Protein AF-A0A7S3N1S1-F1 (afdb_monomer_lite)

InterPro domains:
  IPR012945 Tubulin binding cofactor C-like domain [PF07986] (1-64)
  IPR016098 Cyclase-associated protein CAP/septum formation inhibitor MinC, C-terminal [G3DSA:2.160.20.70] (1-121)
  IPR039589 TBCC domain-containing protein 1 [PTHR16052] (2-121)

Organism: NCBI:txid197538

Foldseek 3Di:
DEEADEDCEAEAEPDECYEYAYFHLNAAYAYEYQQAAYEYHHRQEDDPCPVVVCVVRVNDDDPDPDPDDPSCVVRSVSSVPYHYDYPDDDDDDPDDDPRDSYDYDDPVPSNPHDDPPDPPDD

Structure (mmCIF, N/CA/C/O backbone):
data_AF-A0A7S3N1S1-F1
#
_entry.id   AF-A0A7S3N1S1-F1
#
loop_
_atom_site.group_PDB
_atom_site.id
_atom_site.type_symbol
_atom_site.label_atom_id
_atom_site.label_alt_id
_atom_site.label_comp_id
_atom_site.label_asym_id
_atom_site.label_entity_id
_atom_site.label_seq_id
_atom_site.pdbx_PDB_ins_code
_atom_site.Cartn_x
_atom_site.Cartn_y
_atom_site.Cartn_z
_atom_site.occupancy
_atom_site.B_iso_or_equiv
_atom_site.auth_seq_id
_atom_site.auth_comp_id
_atom_site.auth_asym_id
_atom_site.auth_atom_id
_atom_site.pdbx_PDB_model_num
ATOM 1 N N . MET A 1 1 ? 3.345 -10.106 -10.295 1.00 84.81 1 MET A N 1
ATOM 2 C CA . MET A 1 1 ? 2.925 -10.822 -9.057 1.00 84.81 1 MET A CA 1
ATOM 3 C C . MET A 1 1 ? 1.982 -9.934 -8.254 1.00 84.81 1 MET A C 1
ATOM 5 O O . MET A 1 1 ? 2.199 -8.731 -8.253 1.00 84.81 1 MET A O 1
ATOM 9 N N . THR A 1 2 ? 0.965 -10.481 -7.580 1.00 90.06 2 THR A N 1
ATOM 10 C CA . THR A 1 2 ? 0.092 -9.696 -6.683 1.00 90.06 2 THR A CA 1
ATOM 11 C C . THR A 1 2 ? 0.317 -10.124 -5.240 1.00 90.06 2 THR A C 1
ATOM 13 O O . THR A 1 2 ? 0.253 -11.313 -4.942 1.00 90.06 2 THR A O 1
ATOM 16 N N . VAL A 1 3 ? 0.584 -9.165 -4.355 1.00 91.25 3 VAL A N 1
ATOM 17 C CA . VAL A 1 3 ? 0.843 -9.401 -2.928 1.00 91.25 3 VAL A CA 1
ATOM 18 C C . VAL A 1 3 ? -0.081 -8.525 -2.096 1.00 91.25 3 VAL A C 1
ATOM 20 O O . VAL A 1 3 ? -0.199 -7.334 -2.365 1.00 91.25 3 VAL A O 1
ATOM 23 N N . CYS A 1 4 ? -0.705 -9.102 -1.070 1.00 92.12 4 CYS A N 1
ATOM 24 C CA . CYS A 1 4 ? -1.429 -8.362 -0.041 1.00 92.12 4 CYS A CA 1
ATOM 25 C C . CYS A 1 4 ? -0.693 -8.514 1.290 1.00 92.12 4 CYS A C 1
ATOM 27 O O . CYS A 1 4 ? -0.447 -9.636 1.731 1.00 92.12 4 CYS A O 1
ATOM 29 N N . VAL A 1 5 ? -0.296 -7.400 1.905 1.00 93.06 5 VAL A N 1
ATOM 30 C CA . VAL A 1 5 ? 0.564 -7.400 3.092 1.00 93.06 5 VAL A CA 1
ATOM 31 C C . VAL A 1 5 ? 0.202 -6.283 4.065 1.00 93.06 5 VAL A C 1
ATOM 33 O O . VAL A 1 5 ? 0.025 -5.126 3.687 1.00 93.06 5 VAL A O 1
ATOM 36 N N . ALA A 1 6 ? 0.142 -6.623 5.347 1.00 93.38 6 ALA A N 1
ATOM 37 C CA . ALA A 1 6 ? 0.124 -5.660 6.436 1.00 93.38 6 ALA A CA 1
ATOM 38 C C . ALA A 1 6 ? 1.427 -5.794 7.228 1.00 93.38 6 ALA A C 1
ATOM 40 O O . ALA A 1 6 ? 1.803 -6.900 7.614 1.00 93.38 6 ALA A O 1
ATOM 41 N N . ALA A 1 7 ? 2.132 -4.686 7.451 1.00 94.94 7 ALA A N 1
ATOM 42 C CA . ALA A 1 7 ? 3.423 -4.688 8.134 1.00 94.94 7 ALA A CA 1
ATOM 43 C C . ALA A 1 7 ? 3.708 -3.335 8.794 1.00 94.94 7 ALA A C 1
ATOM 45 O O . ALA A 1 7 ? 3.198 -2.308 8.365 1.00 94.94 7 ALA A O 1
ATOM 46 N N . ASN A 1 8 ? 4.582 -3.298 9.800 1.00 93.50 8 ASN A N 1
ATOM 47 C CA . ASN A 1 8 ? 5.050 -2.024 10.362 1.00 93.50 8 ASN A CA 1
ATOM 48 C C . ASN A 1 8 ? 6.029 -1.293 9.427 1.00 93.50 8 ASN A C 1
ATOM 50 O O . ASN A 1 8 ? 6.037 -0.066 9.385 1.00 93.50 8 ASN A O 1
ATOM 54 N N . GLN A 1 9 ? 6.817 -2.043 8.652 1.00 94.06 9 GLN A N 1
ATOM 55 C CA . GLN A 1 9 ? 7.706 -1.524 7.616 1.00 94.06 9 GLN A CA 1
ATOM 56 C C . GLN A 1 9 ? 7.646 -2.440 6.390 1.00 94.06 9 GLN A C 1
ATOM 58 O O . GLN A 1 9 ? 7.693 -3.662 6.527 1.00 94.06 9 GLN A O 1
ATOM 63 N N . LEU A 1 10 ? 7.581 -1.848 5.197 1.00 95.88 10 LEU A N 1
ATOM 64 C CA . LEU A 1 10 ? 7.596 -2.563 3.923 1.00 95.88 10 LEU A CA 1
ATOM 65 C C . LEU A 1 10 ? 8.759 -2.070 3.062 1.00 95.88 10 LEU A C 1
ATOM 67 O O . LEU A 1 10 ? 8.968 -0.868 2.913 1.00 95.88 10 LEU A O 1
ATOM 71 N N . ARG A 1 11 ? 9.513 -3.014 2.504 1.00 94.81 11 ARG A N 1
ATOM 72 C CA . ARG A 1 11 ? 10.668 -2.786 1.634 1.00 94.81 11 ARG A CA 1
ATOM 73 C C . ARG A 1 11 ? 10.446 -3.573 0.348 1.00 94.81 11 ARG A C 1
ATOM 75 O O . ARG A 1 11 ? 10.237 -4.780 0.406 1.00 94.81 11 ARG A O 1
ATOM 82 N N . ILE A 1 12 ? 10.453 -2.886 -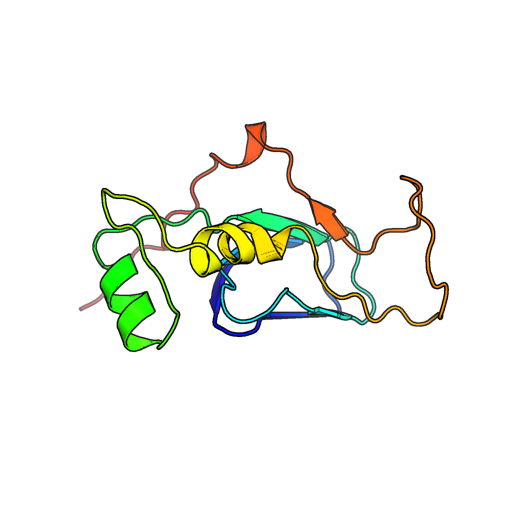0.786 1.00 94.31 12 ILE A N 1
ATOM 83 C CA . ILE A 1 12 ? 10.160 -3.440 -2.106 1.00 94.31 12 ILE A C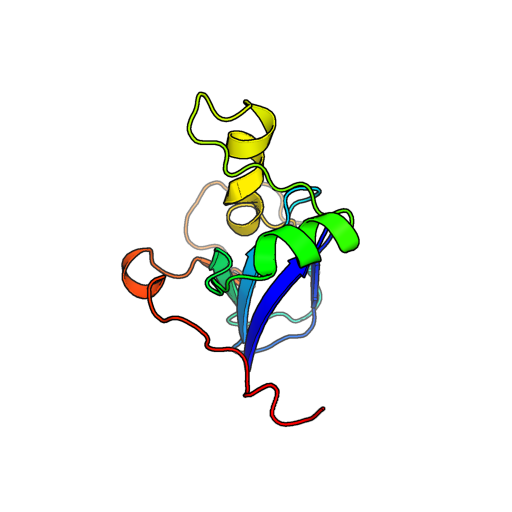A 1
ATOM 84 C C . ILE A 1 12 ? 11.361 -3.149 -2.995 1.00 94.31 12 ILE A C 1
ATOM 86 O O . ILE A 1 12 ? 11.726 -1.990 -3.183 1.00 94.31 12 ILE A O 1
ATOM 90 N N . GLY A 1 13 ? 11.980 -4.185 -3.546 1.00 92.38 13 GLY A N 1
ATOM 91 C CA . GLY A 1 13 ? 13.107 -3.985 -4.440 1.00 92.38 13 GLY A CA 1
ATOM 92 C C . GLY A 1 13 ? 13.245 -5.059 -5.497 1.00 92.38 13 GLY A C 1
ATOM 93 O O . GLY A 1 13 ? 12.752 -6.172 -5.322 1.00 92.38 13 GLY A O 1
ATOM 94 N N . SER A 1 14 ? 13.908 -4.685 -6.593 1.00 88.56 14 SER A N 1
ATOM 95 C CA . SER A 1 14 ? 14.198 -5.549 -7.746 1.00 88.56 14 SER A CA 1
ATOM 96 C C . SER A 1 14 ? 12.980 -6.344 -8.231 1.00 88.56 14 SER A C 1
ATOM 98 O O . SER A 1 14 ? 13.087 -7.527 -8.551 1.00 88.56 14 SER A O 1
ATOM 100 N N . CYS A 1 15 ? 11.805 -5.710 -8.237 1.00 87.88 15 CYS A N 1
ATOM 101 C CA . CYS A 1 15 ? 10.565 -6.347 -8.663 1.00 87.88 15 CYS A CA 1
ATOM 102 C C . CYS A 1 15 ? 10.081 -5.770 -9.994 1.00 87.88 15 CYS A C 1
ATOM 104 O O . CYS A 1 15 ? 10.239 -4.582 -10.270 1.00 87.88 15 CYS A O 1
ATOM 106 N N . VAL A 1 16 ? 9.488 -6.630 -10.819 1.00 90.81 16 VAL A N 1
ATOM 107 C CA . VAL A 1 16 ? 8.956 -6.265 -12.135 1.00 90.81 16 VAL A CA 1
ATOM 108 C C . VAL A 1 16 ? 7.486 -6.671 -12.195 1.00 90.81 16 VAL A C 1
ATOM 110 O O . VAL A 1 16 ? 7.113 -7.720 -11.660 1.00 90.81 16 VAL A O 1
ATOM 113 N N . ASP A 1 17 ? 6.645 -5.815 -12.775 1.00 90.19 17 ASP A N 1
ATOM 114 C CA . ASP A 1 17 ? 5.219 -6.068 -13.037 1.00 90.19 17 ASP A CA 1
ATOM 115 C C . ASP A 1 17 ? 4.465 -6.623 -11.815 1.00 90.19 17 ASP A C 1
ATOM 117 O O . ASP A 1 17 ? 3.790 -7.664 -11.842 1.00 90.19 17 ASP A O 1
ATOM 121 N N . SER A 1 18 ? 4.630 -5.941 -10.682 1.00 92.12 18 SER A N 1
ATOM 122 C CA . SER A 1 18 ? 4.080 -6.369 -9.397 1.00 92.12 18 SER A CA 1
ATOM 123 C C . SER A 1 18 ? 3.042 -5.389 -8.865 1.00 92.12 18 SER A C 1
ATOM 125 O O . SER A 1 18 ? 3.179 -4.183 -9.021 1.00 92.12 18 SER A O 1
ATOM 127 N N . LEU A 1 19 ? 1.986 -5.909 -8.247 1.00 93.00 19 LEU A N 1
ATOM 128 C CA . LEU A 1 19 ? 0.956 -5.145 -7.550 1.00 93.00 19 LEU A CA 1
ATOM 129 C C . LEU A 1 19 ? 1.037 -5.478 -6.064 1.00 93.00 19 LEU A C 1
ATOM 131 O O . LEU A 1 19 ? 0.925 -6.642 -5.681 1.00 93.00 19 LEU A O 1
ATOM 135 N N . VAL A 1 20 ? 1.219 -4.462 -5.231 1.00 94.12 20 VAL A N 1
ATOM 136 C CA . VAL A 1 20 ? 1.301 -4.614 -3.782 1.00 94.12 20 VAL A CA 1
ATOM 137 C C . VAL A 1 20 ? 0.161 -3.844 -3.127 1.00 94.12 20 VAL A C 1
ATOM 139 O O . VAL A 1 20 ? 0.111 -2.615 -3.161 1.00 94.12 20 VAL A O 1
ATOM 142 N N . HIS A 1 21 ? -0.748 -4.593 -2.514 1.00 94.31 21 HIS A N 1
ATOM 143 C CA . HIS A 1 21 ? -1.769 -4.098 -1.604 1.00 94.31 21 HIS A CA 1
ATOM 144 C C . HIS A 1 21 ? -1.165 -4.026 -0.204 1.00 94.31 21 HIS A C 1
ATOM 146 O O . HIS A 1 21 ? -0.866 -5.059 0.394 1.00 94.31 21 HIS A O 1
ATOM 152 N N . SER A 1 22 ? -0.946 -2.820 0.315 1.00 94.31 22 SER A N 1
ATOM 153 C CA . SER A 1 22 ? -0.204 -2.626 1.564 1.00 94.31 22 SER A CA 1
ATOM 154 C C . SER A 1 22 ? -0.992 -1.872 2.627 1.00 94.31 22 SER A C 1
ATOM 156 O O . SER A 1 22 ? -1.668 -0.887 2.329 1.00 94.31 22 SER A O 1
ATOM 158 N N . TYR A 1 23 ? -0.842 -2.306 3.878 1.00 94.19 23 TYR A N 1
ATOM 159 C CA . TYR A 1 23 ? -1.192 -1.537 5.070 1.00 94.19 23 TYR A CA 1
ATOM 160 C C . TYR A 1 23 ? 0.055 -1.368 5.938 1.00 94.19 23 TYR A C 1
ATOM 162 O O . TYR A 1 23 ? 0.532 -2.334 6.536 1.00 94.19 23 TYR A O 1
ATOM 170 N N . THR A 1 24 ? 0.606 -0.152 5.971 1.00 94.56 24 THR A N 1
ATOM 171 C CA . THR A 1 24 ? 1.855 0.153 6.686 1.00 94.56 24 THR A CA 1
ATOM 172 C C . THR A 1 24 ? 1.728 1.399 7.561 1.00 94.56 24 THR A C 1
ATOM 174 O O . THR A 1 24 ? 2.262 2.458 7.229 1.00 94.56 24 THR A O 1
ATOM 177 N N . PRO A 1 25 ? 1.015 1.309 8.696 1.00 92.12 25 PRO A N 1
ATOM 178 C CA . PRO A 1 25 ? 0.709 2.468 9.533 1.00 92.12 25 PRO A CA 1
ATOM 179 C C . PRO A 1 25 ? 1.934 3.022 10.273 1.00 92.12 25 PRO A C 1
ATOM 181 O O . PRO A 1 25 ? 1.914 4.163 10.714 1.00 92.12 25 PRO A O 1
ATOM 184 N N . GLY A 1 26 ? 2.991 2.219 10.441 1.00 88.75 26 GLY A N 1
ATOM 185 C CA . GLY A 1 26 ? 4.200 2.632 11.156 1.00 88.75 26 GLY A CA 1
ATOM 186 C C . GLY A 1 26 ? 5.180 3.438 10.306 1.00 88.75 26 GLY A C 1
ATOM 187 O O . GLY A 1 26 ? 5.899 4.278 10.841 1.00 88.75 26 GLY A O 1
ATOM 188 N N . PHE A 1 27 ? 5.236 3.173 8.997 1.00 92.06 27 PHE A N 1
ATOM 189 C CA . PHE A 1 27 ? 6.203 3.800 8.101 1.00 92.06 27 PHE A CA 1
ATOM 190 C C . PHE A 1 27 ? 5.775 3.676 6.625 1.00 92.06 27 PHE A C 1
ATOM 192 O O . PHE A 1 27 ? 5.233 2.631 6.241 1.00 92.06 27 PHE A O 1
ATOM 199 N N . PRO A 1 28 ? 6.039 4.681 5.768 1.00 92.50 28 PRO A N 1
ATOM 200 C CA . PRO A 1 28 ? 5.805 4.569 4.330 1.00 92.50 28 PRO A CA 1
ATOM 201 C C . PRO A 1 28 ? 6.612 3.436 3.671 1.00 92.50 28 PRO A C 1
ATOM 203 O O . PRO A 1 28 ? 7.746 3.177 4.083 1.00 92.50 28 PRO A O 1
ATOM 206 N N . PRO A 1 29 ? 6.083 2.749 2.640 1.00 94.50 29 PRO A N 1
ATOM 207 C CA . PRO A 1 29 ? 6.841 1.725 1.925 1.00 94.50 29 PRO A CA 1
ATOM 208 C C . PRO A 1 29 ? 8.123 2.288 1.308 1.00 94.50 29 PRO A C 1
ATOM 210 O O . PRO A 1 29 ? 8.132 3.397 0.783 1.00 94.50 29 PRO A O 1
ATOM 213 N N . ILE A 1 30 ? 9.199 1.509 1.330 1.00 94.25 30 ILE A N 1
ATOM 214 C CA . ILE A 1 30 ? 10.478 1.878 0.722 1.00 94.25 30 ILE A CA 1
ATOM 215 C C . ILE A 1 30 ? 10.643 1.107 -0.586 1.00 94.25 30 ILE A C 1
ATOM 217 O O . ILE A 1 30 ? 10.608 -0.122 -0.570 1.00 94.25 30 ILE A O 1
ATOM 221 N N . VAL A 1 31 ? 10.874 1.806 -1.695 1.00 92.50 31 VAL A N 1
ATOM 222 C CA . VAL A 1 31 ? 11.127 1.228 -3.021 1.00 92.50 31 VAL A CA 1
ATOM 223 C C . VAL A 1 31 ? 12.589 1.448 -3.408 1.00 92.50 31 VAL A C 1
ATOM 225 O O . VAL A 1 31 ? 13.083 2.573 -3.356 1.00 92.50 31 VAL A O 1
ATOM 228 N N . TYR A 1 32 ? 13.298 0.391 -3.798 1.00 90.12 32 TYR A N 1
ATOM 229 C CA . TYR A 1 32 ? 14.720 0.456 -4.156 1.00 90.12 32 TYR A CA 1
ATOM 230 C C . TYR A 1 32 ? 15.095 -0.546 -5.258 1.00 90.12 32 TYR A C 1
ATOM 232 O O . TYR A 1 32 ? 14.293 -1.381 -5.676 1.00 90.12 32 TYR A O 1
ATOM 240 N N . GLY A 1 33 ? 16.336 -0.463 -5.743 1.00 86.81 33 GLY A N 1
ATOM 241 C CA . GLY A 1 33 ? 16.850 -1.359 -6.784 1.00 86.81 33 GLY A CA 1
ATOM 242 C C . GLY A 1 33 ? 16.185 -1.154 -8.151 1.00 86.81 33 GLY A C 1
ATOM 243 O O . GLY A 1 33 ? 15.545 -0.131 -8.394 1.00 86.81 33 GLY A O 1
ATOM 244 N N . ASP A 1 34 ? 16.345 -2.131 -9.048 1.00 86.25 34 ASP A N 1
ATOM 245 C CA . ASP A 1 34 ? 15.738 -2.114 -10.389 1.00 86.25 34 ASP A CA 1
ATOM 246 C C . ASP A 1 34 ? 14.264 -2.540 -10.323 1.00 86.25 34 ASP A C 1
ATOM 248 O O . ASP A 1 34 ? 13.887 -3.654 -10.689 1.00 86.25 34 ASP A O 1
ATOM 252 N N . THR A 1 35 ? 13.436 -1.665 -9.752 1.00 87.75 35 THR A N 1
ATOM 253 C CA . THR A 1 35 ? 11.990 -1.870 -9.652 1.00 87.75 35 THR A CA 1
ATOM 254 C C 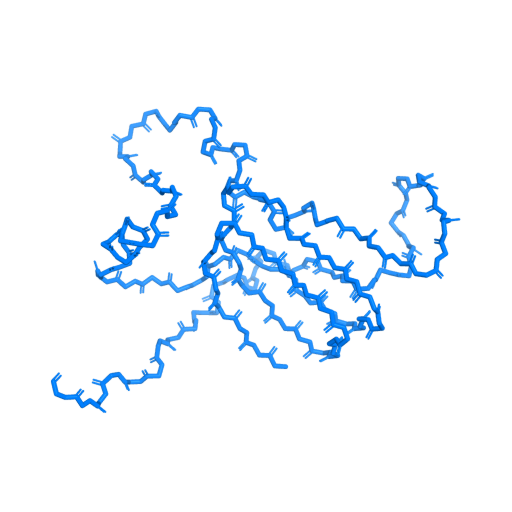. THR A 1 35 ? 11.286 -1.214 -10.836 1.00 87.75 35 THR A C 1
ATOM 256 O O . THR A 1 35 ? 11.426 -0.010 -11.050 1.00 87.75 35 THR A O 1
ATOM 259 N N . ARG A 1 36 ? 10.526 -2.003 -11.604 1.00 88.62 36 ARG A N 1
ATOM 260 C CA . ARG A 1 36 ? 9.847 -1.575 -12.836 1.00 88.62 36 ARG A CA 1
ATOM 261 C C . ARG A 1 36 ? 8.376 -1.975 -12.806 1.00 88.62 36 ARG A C 1
ATOM 263 O O . ARG A 1 36 ? 8.040 -3.081 -12.389 1.00 88.62 36 ARG A O 1
ATOM 270 N N . SER A 1 37 ? 7.497 -1.084 -13.259 1.00 88.25 37 SER A N 1
ATOM 271 C CA . SER A 1 37 ? 6.047 -1.339 -13.326 1.00 88.25 37 SER A CA 1
ATOM 272 C C . SER A 1 37 ? 5.417 -1.785 -11.993 1.00 88.25 37 SER A C 1
ATOM 274 O O . SER A 1 37 ? 4.448 -2.550 -11.981 1.00 88.25 37 SER A O 1
ATOM 276 N N . LEU A 1 38 ? 5.955 -1.341 -10.850 1.00 91.75 38 LEU A N 1
ATOM 277 C CA . LEU A 1 38 ? 5.333 -1.597 -9.551 1.00 91.75 38 LEU A CA 1
ATOM 278 C C . LEU A 1 38 ? 4.018 -0.813 -9.457 1.00 91.75 38 LEU A C 1
ATOM 280 O O . LEU A 1 38 ? 3.939 0.349 -9.844 1.00 91.75 38 LEU A O 1
ATOM 284 N N . ARG A 1 39 ? 2.977 -1.428 -8.910 1.00 93.06 39 ARG A N 1
ATOM 285 C CA . ARG A 1 39 ? 1.722 -0.769 -8.553 1.00 93.06 39 ARG A CA 1
ATOM 286 C C . ARG A 1 39 ? 1.498 -0.888 -7.058 1.00 93.06 39 ARG A C 1
ATOM 288 O O . ARG A 1 39 ? 1.609 -1.983 -6.512 1.00 93.06 39 ARG A O 1
ATOM 295 N N . LEU A 1 40 ? 1.170 0.220 -6.407 1.00 93.88 40 LEU A N 1
ATOM 296 C CA . LEU A 1 40 ? 0.817 0.256 -4.991 1.00 93.88 40 LEU A CA 1
ATOM 297 C C . LEU A 1 40 ? -0.673 0.538 -4.822 1.00 93.88 40 LEU A C 1
ATOM 299 O O . LEU A 1 40 ? -1.254 1.363 -5.528 1.00 93.88 40 LEU A O 1
ATOM 303 N N . ALA A 1 41 ? -1.282 -0.149 -3.869 1.00 93.31 41 ALA A N 1
ATOM 304 C CA . ALA A 1 41 ? -2.699 -0.065 -3.562 1.00 93.31 41 ALA A CA 1
ATOM 305 C C . ALA A 1 41 ? -2.913 -0.204 -2.046 1.00 93.31 41 ALA A C 1
ATOM 307 O O . ALA A 1 41 ? -2.037 -0.726 -1.344 1.00 93.31 41 ALA A O 1
ATOM 308 N N . PRO A 1 42 ? -4.070 0.225 -1.515 1.00 92.44 42 PRO A N 1
ATOM 309 C CA . PRO A 1 42 ? -4.429 -0.095 -0.142 1.00 92.44 42 PRO A CA 1
ATOM 310 C C . PRO A 1 42 ? -4.562 -1.612 0.031 1.00 92.44 42 PRO A C 1
ATOM 312 O O . PRO A 1 42 ? -4.899 -2.336 -0.912 1.00 92.44 42 PRO A O 1
ATOM 315 N N . HIS A 1 43 ? -4.309 -2.087 1.250 1.00 91.19 43 HIS A N 1
ATOM 316 C CA . HIS A 1 43 ? -4.600 -3.463 1.643 1.00 91.19 43 HIS A CA 1
ATOM 317 C C . HIS A 1 43 ? -6.063 -3.806 1.335 1.00 91.19 43 HIS A C 1
ATOM 319 O O . HIS A 1 43 ? -6.969 -3.112 1.792 1.00 91.19 43 HIS A O 1
ATOM 325 N N . ASN A 1 44 ? -6.289 -4.861 0.554 1.00 88.00 44 ASN A N 1
ATOM 326 C CA . ASN A 1 44 ? -7.609 -5.227 0.031 1.00 88.00 44 ASN A CA 1
ATOM 327 C C . ASN A 1 44 ? -8.152 -6.546 0.599 1.00 88.00 44 ASN A C 1
ATOM 329 O O . ASN A 1 44 ? -9.237 -6.971 0.203 1.00 88.00 44 ASN A O 1
ATOM 333 N N . ALA A 1 45 ? -7.424 -7.200 1.506 1.00 85.12 45 ALA A N 1
ATOM 334 C CA . ALA A 1 45 ? -7.940 -8.364 2.209 1.00 85.12 45 ALA A CA 1
ATOM 335 C C . ALA A 1 45 ? -8.753 -7.925 3.432 1.00 85.12 45 ALA A C 1
ATOM 337 O O . ALA A 1 45 ? -8.290 -7.130 4.252 1.00 85.12 45 ALA A O 1
ATOM 338 N N . THR A 1 46 ? -9.955 -8.483 3.550 1.00 83.00 46 THR A N 1
ATOM 339 C CA . THR A 1 46 ? -10.834 -8.361 4.713 1.00 83.00 46 THR A CA 1
ATOM 340 C C . THR A 1 46 ? -11.271 -9.759 5.128 1.00 83.00 46 THR A C 1
ATOM 342 O O . THR A 1 46 ? -11.673 -10.566 4.292 1.00 83.00 46 THR A O 1
ATOM 345 N N . TYR A 1 47 ? -11.108 -10.085 6.407 1.00 85.06 47 TYR A N 1
ATOM 346 C CA . TYR A 1 47 ? -11.501 -11.373 6.971 1.00 85.06 47 TYR A CA 1
ATOM 347 C C . TYR A 1 47 ? -11.690 -11.246 8.484 1.00 85.06 47 TYR A C 1
ATOM 349 O O . TYR A 1 47 ? -11.082 -10.387 9.125 1.00 85.06 47 TYR A O 1
ATOM 357 N N . ASN A 1 48 ? -12.501 -12.130 9.068 1.00 85.69 48 ASN A N 1
ATOM 358 C CA . ASN A 1 48 ? -12.957 -12.021 10.461 1.00 85.69 48 ASN A CA 1
ATOM 359 C C . ASN A 1 48 ? -11.811 -11.917 11.485 1.00 85.69 48 ASN A C 1
ATOM 361 O O . ASN A 1 48 ? -11.925 -11.205 12.477 1.00 85.69 48 ASN A O 1
A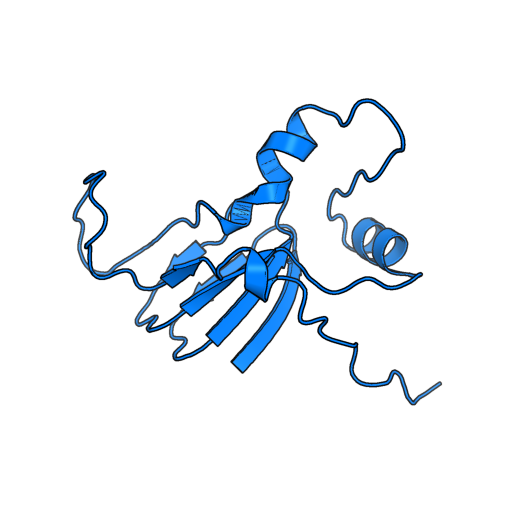TOM 365 N N . MET A 1 49 ? -10.686 -12.594 11.233 1.00 86.94 49 MET A N 1
ATOM 366 C CA . MET A 1 49 ? -9.530 -12.632 12.141 1.00 86.94 49 MET A CA 1
ATOM 367 C C . MET A 1 49 ? -8.487 -11.532 11.877 1.00 86.94 49 MET A C 1
ATOM 369 O O . MET A 1 49 ? -7.444 -11.513 12.531 1.00 86.94 49 MET A O 1
ATOM 373 N N . MET A 1 50 ? -8.737 -10.610 10.942 1.00 86.50 50 MET A N 1
ATOM 374 C CA . MET A 1 50 ? -7.758 -9.599 10.526 1.00 86.50 50 MET A CA 1
ATOM 375 C C . MET A 1 50 ? -7.321 -8.704 11.685 1.00 86.50 50 MET A C 1
ATOM 377 O O . MET A 1 50 ? -6.125 -8.558 11.927 1.00 86.50 50 MET A O 1
ATOM 381 N N . SER A 1 51 ? -8.270 -8.146 12.439 1.00 87.50 51 SER A N 1
ATOM 382 C CA . SER A 1 51 ? -7.974 -7.280 13.589 1.00 87.50 51 SER A CA 1
ATOM 383 C C . SER A 1 51 ? -7.139 -8.006 14.650 1.00 87.50 51 SER A C 1
ATOM 385 O O . SER A 1 51 ? -6.179 -7.452 15.188 1.00 87.50 51 SER A O 1
ATOM 387 N N . HIS A 1 52 ? -7.449 -9.281 14.896 1.00 90.31 52 HIS A N 1
ATOM 388 C CA . HIS A 1 52 ? -6.704 -10.134 15.811 1.00 90.31 52 HIS A CA 1
ATOM 389 C C . HIS A 1 52 ? -5.266 -10.385 15.328 1.00 90.31 52 HIS A C 1
ATOM 391 O O . HIS A 1 52 ? -4.326 -10.253 16.114 1.00 90.31 52 HIS A O 1
ATOM 397 N N . HIS A 1 53 ? -5.064 -10.691 14.042 1.00 92.31 53 HIS A N 1
ATOM 398 C CA . HIS A 1 53 ? -3.727 -10.887 13.471 1.00 92.31 53 HIS A CA 1
ATOM 399 C C . HIS A 1 53 ? -2.895 -9.604 13.467 1.00 92.31 53 HIS A C 1
ATOM 401 O O . HIS A 1 53 ? -1.726 -9.648 13.844 1.00 92.31 53 HIS A O 1
ATOM 407 N N . LEU A 1 54 ? -3.494 -8.458 13.130 1.00 91.88 54 LEU A N 1
ATOM 408 C CA . LEU A 1 54 ? -2.818 -7.159 13.188 1.00 91.88 54 LEU A CA 1
ATOM 409 C C . LEU A 1 54 ? -2.362 -6.838 14.613 1.00 91.88 54 LEU A C 1
ATOM 411 O O . LEU A 1 54 ? -1.194 -6.508 14.825 1.00 91.88 54 LEU A O 1
ATOM 415 N N . LYS A 1 55 ? -3.241 -7.038 15.604 1.00 92.00 55 LYS A N 1
ATOM 416 C CA . LYS A 1 55 ? -2.910 -6.840 17.019 1.00 92.00 55 LYS A CA 1
ATOM 417 C C . LYS A 1 55 ? -1.785 -7.770 17.479 1.00 92.00 55 LYS A C 1
ATOM 419 O O . LYS A 1 55 ? -0.850 -7.305 18.126 1.00 92.00 55 LYS A O 1
ATOM 424 N N . ARG A 1 56 ? -1.834 -9.061 17.122 1.00 94.44 56 ARG A N 1
ATOM 425 C CA . ARG A 1 56 ? -0.770 -10.032 17.447 1.00 94.44 56 ARG A CA 1
ATOM 426 C C . ARG A 1 56 ? 0.564 -9.701 16.777 1.00 94.44 56 ARG A C 1
ATOM 428 O O . ARG A 1 56 ? 1.604 -9.947 17.374 1.00 94.44 56 ARG A O 1
ATOM 435 N N . ALA A 1 57 ? 0.534 -9.128 15.577 1.00 92.94 57 ALA A N 1
ATOM 436 C CA . ALA A 1 57 ? 1.719 -8.669 14.856 1.00 92.94 57 ALA A CA 1
ATOM 437 C C . ALA A 1 57 ? 2.239 -7.300 15.340 1.00 92.94 57 ALA A C 1
ATOM 439 O O . ALA A 1 57 ? 3.230 -6.799 14.810 1.00 92.94 57 ALA A O 1
ATOM 440 N N . GLY A 1 58 ? 1.574 -6.668 16.316 1.00 93.81 58 GLY A N 1
ATOM 441 C CA . GLY A 1 58 ? 1.926 -5.326 16.779 1.00 93.81 58 GLY A CA 1
ATOM 442 C C . GLY A 1 58 ? 1.751 -4.255 15.698 1.00 93.81 58 GLY A C 1
ATOM 443 O O . GLY A 1 58 ? 2.439 -3.236 15.727 1.00 93.81 58 GLY A O 1
ATOM 444 N N . ILE A 1 59 ? 0.872 -4.493 14.722 1.00 93.75 59 ILE A N 1
ATOM 445 C CA . ILE A 1 59 ? 0.521 -3.528 13.683 1.00 93.75 59 ILE A CA 1
ATOM 446 C C . ILE A 1 59 ? -0.664 -2.726 14.207 1.00 93.75 59 ILE A C 1
ATOM 448 O O . ILE A 1 59 ? -1.730 -3.276 14.491 1.00 93.75 59 ILE A O 1
ATOM 452 N N . ARG A 1 60 ? -0.466 -1.416 14.367 1.00 90.56 60 ARG A N 1
ATOM 453 C CA . ARG A 1 60 ? -1.514 -0.522 14.867 1.00 90.56 60 ARG A CA 1
ATOM 454 C C . ARG A 1 60 ? -2.668 -0.508 13.879 1.00 90.56 60 ARG A C 1
ATOM 456 O O . ARG A 1 60 ? -2.446 -0.205 12.720 1.00 90.56 60 ARG A O 1
ATOM 463 N N . PHE A 1 61 ? -3.872 -0.809 14.334 1.00 87.94 61 PHE A N 1
ATOM 464 C CA . PHE A 1 61 ? -5.079 -0.750 13.522 1.00 87.94 61 PHE A CA 1
ATOM 465 C C . PHE A 1 61 ? -6.217 -0.293 14.419 1.00 87.94 61 PHE A C 1
ATOM 467 O O . PHE A 1 61 ? -6.498 -0.944 15.426 1.00 87.94 61 PHE A O 1
ATOM 474 N N . ASP A 1 62 ? -6.829 0.835 14.076 1.00 82.19 62 ASP A N 1
ATOM 475 C CA . ASP A 1 62 ? -7.987 1.364 14.781 1.00 82.19 62 ASP A CA 1
ATOM 476 C C . ASP A 1 62 ? -9.114 1.532 13.767 1.00 82.19 62 ASP A C 1
ATOM 478 O O . ASP A 1 62 ? -9.065 2.385 12.895 1.00 82.19 62 ASP A O 1
ATOM 482 N N . ALA A 1 63 ? -10.101 0.646 13.835 1.00 70.31 63 ALA A N 1
ATOM 483 C CA . ALA A 1 63 ? -11.303 0.720 13.012 1.00 70.31 63 ALA A CA 1
ATOM 484 C C . ALA A 1 63 ? -12.521 1.112 13.856 1.00 70.31 63 ALA A C 1
ATOM 486 O O . ALA A 1 63 ? -13.640 0.743 13.513 1.00 70.31 63 ALA A O 1
ATOM 487 N N . SER A 1 64 ? -12.312 1.802 14.985 1.00 72.69 64 SER A N 1
ATOM 488 C CA . SER A 1 64 ? -13.405 2.188 15.876 1.00 72.69 64 SER A CA 1
ATOM 489 C C . SER A 1 64 ? -14.492 2.992 15.153 1.00 72.69 64 SER A C 1
ATOM 491 O O . SER A 1 64 ? -14.224 3.875 14.332 1.00 72.69 64 SER A O 1
ATOM 493 N N . GLU A 1 65 ? -15.746 2.673 15.477 1.00 62.78 65 GLU A N 1
ATOM 494 C CA . GLU A 1 65 ? -16.921 3.435 15.058 1.00 62.78 65 GLU A CA 1
ATOM 495 C C . GLU A 1 65 ? -16.980 4.727 15.888 1.00 62.78 65 GLU A C 1
ATOM 497 O O . GLU A 1 65 ? -17.621 4.811 16.932 1.00 62.78 65 GLU A O 1
ATOM 502 N N . GLY A 1 66 ? -16.202 5.727 15.479 1.00 74.06 66 GLY A N 1
ATOM 503 C CA . GLY A 1 66 ? -16.068 6.992 16.191 1.00 74.06 66 GLY A CA 1
ATOM 504 C C . GLY A 1 66 ? -15.136 7.962 15.473 1.00 74.06 66 GLY A C 1
ATOM 505 O O . GLY A 1 66 ? -14.777 7.765 14.309 1.00 74.06 66 GLY A O 1
ATOM 506 N N . LYS A 1 67 ? -14.729 9.033 16.167 1.00 78.50 67 LYS A N 1
ATOM 507 C CA . LYS A 1 67 ? -13.682 9.922 15.656 1.00 78.50 67 LYS A CA 1
ATOM 508 C C . LYS A 1 67 ? -12.371 9.138 15.614 1.00 78.50 67 LYS A C 1
ATOM 510 O O . LYS A 1 67 ? -11.751 8.913 16.649 1.00 78.50 67 LYS A O 1
ATOM 515 N N . GLN A 1 68 ? -11.976 8.752 14.407 1.00 81.12 68 GLN A N 1
ATOM 516 C CA . GLN A 1 68 ? -10.686 8.131 14.151 1.00 81.12 68 GLN A CA 1
ATOM 517 C C . GLN A 1 68 ? -9.568 9.048 14.660 1.00 81.12 68 GLN A C 1
ATOM 519 O O . GLN A 1 68 ? -9.626 10.260 14.419 1.00 81.12 68 GLN A O 1
ATOM 524 N N . PRO A 1 69 ? -8.574 8.513 15.384 1.00 84.75 69 PRO A N 1
ATOM 525 C CA . PRO A 1 69 ? -7.488 9.326 15.897 1.00 84.75 69 PRO A CA 1
ATOM 526 C C . PRO A 1 69 ? -6.659 9.885 14.735 1.00 84.75 69 PRO A C 1
ATOM 528 O O . PRO A 1 69 ? -6.471 9.211 13.722 1.00 84.75 69 PRO A O 1
ATOM 531 N N . ASP A 1 70 ? -6.133 11.101 14.894 1.00 86.12 70 ASP A N 1
ATOM 532 C CA . ASP A 1 70 ? -5.447 11.827 13.812 1.00 86.12 70 ASP A CA 1
ATOM 533 C C . ASP A 1 70 ? -4.308 10.992 13.194 1.00 86.12 70 ASP A C 1
ATOM 535 O O . ASP A 1 70 ? -4.206 10.866 11.973 1.00 86.12 70 ASP A O 1
ATOM 539 N N . TRP A 1 71 ? -3.551 10.270 14.035 1.00 86.88 71 TRP A N 1
ATOM 540 C CA . TRP A 1 71 ? -2.483 9.376 13.575 1.00 86.88 71 TRP A CA 1
ATOM 541 C C . TRP A 1 71 ? -2.973 8.301 12.594 1.00 86.88 71 TRP A C 1
ATOM 543 O O . TRP A 1 71 ? -2.215 7.891 11.718 1.00 86.88 71 TRP A O 1
ATOM 553 N N . PHE A 1 72 ? -4.202 7.799 12.733 1.00 86.94 72 PHE A N 1
ATOM 554 C CA . PHE A 1 72 ? -4.718 6.744 11.866 1.00 86.94 72 PHE A CA 1
ATOM 555 C C . PHE A 1 72 ? -5.019 7.295 10.474 1.00 86.94 72 PHE A C 1
ATOM 557 O O . PHE A 1 72 ? -4.593 6.710 9.477 1.00 86.94 72 PHE A O 1
ATOM 564 N N . MET A 1 73 ? -5.671 8.458 10.403 1.00 85.06 73 MET A N 1
ATOM 565 C CA . MET A 1 73 ? -5.984 9.127 9.137 1.00 85.06 73 MET A CA 1
ATOM 566 C C . MET A 1 73 ? -4.725 9.552 8.378 1.00 85.06 73 MET A C 1
ATOM 568 O O . MET A 1 73 ? -4.664 9.405 7.154 1.00 85.06 73 MET A O 1
ATOM 572 N N . ASP A 1 74 ? -3.699 9.991 9.106 1.00 85.88 74 ASP A N 1
ATOM 573 C CA . ASP A 1 74 ? -2.419 10.384 8.520 1.00 85.88 74 ASP A CA 1
ATOM 574 C C . ASP A 1 74 ? -1.664 9.193 7.911 1.00 85.88 74 ASP A C 1
ATOM 576 O O . ASP A 1 74 ? -1.011 9.333 6.875 1.00 85.88 74 ASP A O 1
ATOM 580 N N . ASN A 1 75 ? -1.778 8.005 8.520 1.00 86.75 75 ASN A N 1
ATOM 581 C CA . ASN A 1 75 ? -0.933 6.852 8.193 1.00 86.75 75 ASN A CA 1
ATOM 582 C C . ASN A 1 75 ? -1.631 5.737 7.397 1.00 86.75 75 ASN A C 1
ATOM 584 O O . ASN A 1 75 ? -0.953 4.916 6.774 1.00 86.75 75 ASN A O 1
ATOM 588 N N . ILE A 1 76 ? -2.968 5.692 7.352 1.00 87.06 76 ILE A N 1
ATOM 589 C CA . ILE A 1 76 ? -3.714 4.669 6.592 1.00 87.06 76 ILE A CA 1
ATOM 590 C C . ILE A 1 76 ? -3.376 4.697 5.091 1.00 87.06 76 ILE A C 1
ATOM 592 O O . ILE A 1 76 ? -3.435 3.677 4.407 1.00 87.06 76 ILE A O 1
ATOM 596 N N . ASN A 1 77 ? -2.955 5.859 4.587 1.00 87.75 77 ASN A N 1
ATOM 597 C CA . ASN A 1 77 ? -2.616 6.092 3.185 1.00 87.75 77 ASN A CA 1
ATOM 598 C C . ASN A 1 77 ? -1.105 6.104 2.905 1.00 87.75 77 ASN A C 1
ATOM 600 O O . ASN A 1 77 ? -0.686 6.619 1.867 1.00 87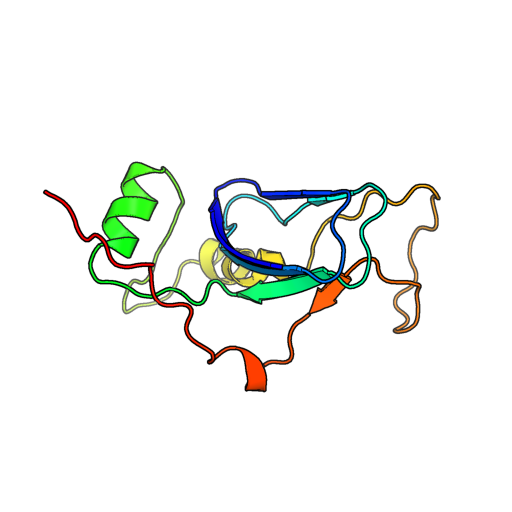.75 77 ASN A O 1
ATOM 604 N N . ASN A 1 78 ? -0.278 5.528 3.782 1.00 92.31 78 ASN A N 1
ATOM 605 C CA . ASN A 1 78 ? 1.181 5.516 3.619 1.00 92.31 78 ASN A CA 1
ATOM 606 C C . ASN A 1 78 ? 1.656 4.914 2.281 1.00 92.31 78 ASN A C 1
ATOM 608 O O . ASN A 1 78 ? 2.682 5.334 1.749 1.00 92.31 78 ASN A O 1
ATOM 612 N N . PHE A 1 79 ? 0.874 4.021 1.664 1.00 90.62 79 PHE A N 1
ATOM 613 C CA . PHE A 1 79 ? 1.140 3.491 0.319 1.00 90.62 79 PHE A CA 1
ATOM 614 C C . PHE A 1 79 ? 1.196 4.564 -0.787 1.00 90.62 79 PHE A C 1
ATOM 616 O O . PHE A 1 79 ? 1.778 4.317 -1.839 1.00 90.62 79 PHE A O 1
ATOM 623 N N . LYS A 1 80 ? 0.595 5.746 -0.571 1.00 90.88 80 LYS A N 1
ATOM 624 C CA . LYS A 1 80 ? 0.577 6.857 -1.539 1.00 90.88 80 LYS A CA 1
ATOM 625 C C . LYS A 1 80 ? 1.883 7.651 -1.577 1.00 90.88 80 LYS A C 1
ATOM 627 O O . LYS A 1 80 ? 2.082 8.416 -2.514 1.00 90.88 80 LYS A O 1
ATOM 632 N N . LYS A 1 81 ? 2.736 7.518 -0.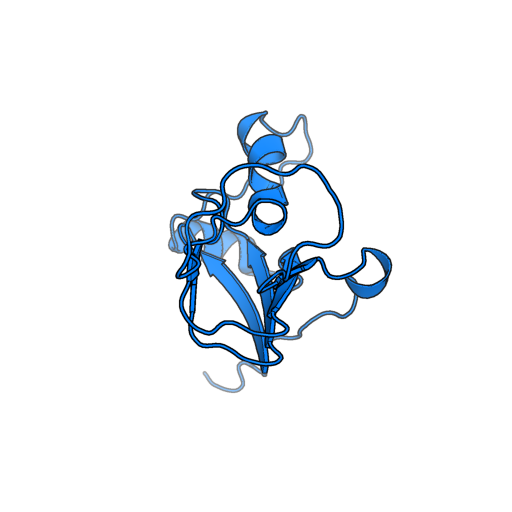556 1.00 90.81 81 LYS A N 1
ATOM 633 C CA . LYS A 1 81 ? 3.964 8.311 -0.386 1.00 90.81 81 LYS A CA 1
ATOM 634 C C . LYS A 1 81 ? 5.186 7.411 -0.142 1.00 90.81 81 LYS A C 1
ATOM 636 O O . LYS A 1 81 ? 5.846 7.567 0.885 1.00 90.81 81 LYS A O 1
ATOM 641 N N . PRO A 1 82 ? 5.476 6.430 -1.016 1.00 91.00 82 PRO A N 1
ATOM 642 C CA . PRO A 1 82 ? 6.622 5.564 -0.806 1.00 91.00 82 PRO A CA 1
ATOM 643 C C . PRO A 1 82 ? 7.934 6.349 -0.917 1.00 91.00 82 PRO A C 1
ATOM 645 O O . PRO A 1 82 ? 8.072 7.268 -1.725 1.00 91.00 82 PRO A O 1
ATOM 648 N N . ILE A 1 83 ? 8.918 5.947 -0.122 1.00 91.50 83 ILE A N 1
ATOM 649 C CA . ILE A 1 83 ? 10.272 6.494 -0.161 1.00 91.50 83 ILE A CA 1
ATOM 650 C C . ILE A 1 83 ? 11.046 5.747 -1.243 1.00 91.50 83 ILE A C 1
ATOM 652 O O . ILE A 1 83 ? 11.168 4.526 -1.181 1.00 91.50 83 ILE A O 1
ATOM 656 N N . THR A 1 84 ? 11.583 6.460 -2.228 1.00 88.44 84 THR A N 1
ATOM 657 C CA . THR A 1 84 ? 12.322 5.854 -3.341 1.00 88.44 84 THR A CA 1
ATOM 658 C C . THR A 1 84 ? 13.824 6.066 -3.198 1.00 88.44 84 THR A C 1
ATOM 660 O O . THR A 1 84 ? 14.284 7.204 -3.168 1.00 88.44 84 THR A O 1
ATOM 663 N N . PHE A 1 85 ? 14.595 4.981 -3.205 1.00 80.31 85 PHE A N 1
ATOM 664 C CA . PHE A 1 85 ? 16.050 5.006 -3.351 1.00 80.31 85 PHE A CA 1
ATOM 665 C C . PHE A 1 85 ? 16.407 4.571 -4.775 1.00 80.31 85 PHE A C 1
ATOM 667 O O . PHE A 1 85 ? 16.735 3.409 -5.031 1.00 80.31 85 PHE A O 1
ATOM 674 N N . ALA A 1 86 ? 16.264 5.492 -5.729 1.00 66.06 86 ALA A N 1
ATOM 675 C CA . ALA A 1 86 ? 16.726 5.277 -7.094 1.00 66.06 86 ALA A CA 1
ATOM 676 C C . ALA A 1 86 ? 18.244 5.499 -7.172 1.00 66.06 86 ALA A C 1
ATOM 678 O O . ALA A 1 86 ? 18.802 6.346 -6.477 1.00 66.06 86 ALA A O 1
ATOM 679 N N . LYS A 1 87 ? 18.922 4.745 -8.044 1.00 52.25 87 LYS A N 1
ATOM 680 C CA . LYS A 1 87 ? 20.338 4.950 -8.371 1.00 52.25 87 LYS A CA 1
ATOM 681 C C . LYS A 1 87 ? 20.458 6.208 -9.242 1.00 52.25 87 LYS A C 1
ATOM 683 O O . LYS A 1 87 ? 20.531 6.118 -10.461 1.00 52.25 87 LYS A O 1
ATOM 688 N N . GLY A 1 88 ? 20.392 7.372 -8.610 1.00 47.38 88 GLY A N 1
ATOM 689 C CA . GLY A 1 88 ? 20.465 8.672 -9.261 1.00 47.38 88 GLY A CA 1
ATOM 690 C C . GLY A 1 88 ? 19.691 9.700 -8.457 1.00 47.38 88 GLY A C 1
ATOM 691 O O . GLY A 1 88 ? 18.473 9.789 -8.583 1.00 47.38 88 GLY A O 1
ATOM 692 N N . ASP A 1 89 ? 20.409 10.470 -7.645 1.00 42.66 89 ASP A N 1
ATOM 693 C CA . ASP A 1 89 ? 19.894 11.686 -7.032 1.00 42.66 89 ASP A CA 1
ATOM 694 C C . ASP A 1 89 ? 19.365 12.624 -8.124 1.00 42.66 89 ASP A C 1
ATOM 696 O O . ASP A 1 89 ? 20.116 13.329 -8.799 1.00 42.66 89 ASP A O 1
ATOM 700 N N . ARG A 1 90 ? 18.048 12.645 -8.304 1.00 42.34 90 ARG A N 1
ATOM 701 C CA . ARG A 1 90 ? 17.337 13.834 -8.764 1.00 42.34 90 ARG A CA 1
ATOM 702 C C . ARG A 1 90 ? 16.213 14.097 -7.783 1.00 42.34 90 ARG A C 1
ATOM 704 O O . ARG A 1 90 ? 15.115 13.561 -7.891 1.00 42.34 90 ARG A O 1
ATOM 711 N N . ALA A 1 91 ? 16.591 14.889 -6.787 1.00 40.00 91 ALA A N 1
ATOM 712 C CA . ALA A 1 91 ? 15.705 15.621 -5.911 1.00 40.00 91 ALA A CA 1
ATOM 713 C C . ALA A 1 91 ? 14.590 16.327 -6.700 1.00 40.00 91 ALA A C 1
ATOM 715 O O . ALA A 1 91 ? 14.810 16.814 -7.807 1.00 40.00 91 ALA A O 1
ATOM 716 N N . GLU A 1 92 ? 13.419 16.365 -6.066 1.00 43.88 92 GLU A N 1
ATOM 717 C CA . GLU A 1 92 ? 12.406 17.416 -6.184 1.00 43.88 92 GLU A CA 1
ATOM 718 C C . GLU A 1 92 ? 12.037 17.865 -7.605 1.00 43.88 92 GLU A C 1
ATOM 720 O O . GLU A 1 92 ? 12.509 18.871 -8.126 1.00 43.88 92 GLU A O 1
ATOM 725 N N . SER A 1 93 ? 11.069 17.176 -8.205 1.00 36.81 93 SER A N 1
ATOM 726 C CA . SER A 1 93 ? 10.177 17.819 -9.166 1.00 36.81 93 SER A CA 1
ATOM 727 C C . SER A 1 93 ? 8.761 17.302 -8.953 1.00 36.81 93 SER A C 1
ATOM 729 O O . SER A 1 93 ? 8.492 16.105 -9.023 1.00 36.81 93 SER A O 1
ATOM 731 N N . THR A 1 94 ? 7.868 18.235 -8.647 1.00 42.78 94 THR A N 1
ATOM 732 C CA . THR A 1 94 ? 6.419 18.086 -8.476 1.00 42.78 94 THR A CA 1
ATOM 733 C C . THR A 1 94 ? 5.661 17.824 -9.781 1.00 42.78 94 THR A C 1
ATOM 735 O O . THR A 1 94 ? 4.446 17.993 -9.804 1.00 42.78 94 THR A O 1
ATOM 738 N N . ASP A 1 95 ? 6.326 17.374 -10.848 1.00 35.88 95 ASP A N 1
ATOM 739 C CA . ASP A 1 95 ? 5.687 17.175 -12.147 1.00 35.88 95 ASP A CA 1
ATOM 740 C C . ASP A 1 95 ? 5.543 15.699 -12.539 1.00 35.88 95 ASP A C 1
ATOM 742 O O . ASP A 1 95 ? 6.464 14.878 -12.514 1.00 35.88 95 ASP A O 1
ATOM 746 N N . VAL A 1 96 ? 4.308 15.388 -12.922 1.00 46.59 96 VAL A N 1
ATOM 747 C CA . VAL A 1 96 ? 3.745 14.097 -13.315 1.00 46.59 96 VAL A CA 1
ATOM 748 C C . VAL A 1 96 ? 4.356 13.620 -14.642 1.00 46.59 96 VAL A C 1
ATOM 750 O O . VAL A 1 96 ? 3.693 13.667 -15.667 1.00 46.59 96 VAL A O 1
ATOM 753 N N . SER A 1 97 ? 5.628 13.204 -14.671 1.00 42.78 97 SER A N 1
ATOM 754 C CA . SER A 1 97 ? 6.222 12.478 -15.822 1.00 42.78 97 SER A CA 1
ATOM 755 C C . SER A 1 97 ? 7.634 11.908 -15.551 1.00 42.78 97 SER A C 1
ATOM 757 O O . SER A 1 97 ? 8.455 11.793 -16.464 1.00 42.78 97 SER A O 1
ATOM 759 N N . GLY A 1 98 ? 7.984 11.575 -14.307 1.00 41.72 98 GLY A N 1
ATOM 760 C CA . GLY A 1 98 ? 9.371 11.262 -13.940 1.00 41.72 98 GLY A CA 1
ATOM 761 C C . GLY A 1 98 ? 9.655 9.780 -13.726 1.00 41.72 98 GLY A C 1
ATOM 762 O O . GLY A 1 98 ? 9.734 9.385 -12.576 1.00 41.72 98 GLY A O 1
ATOM 763 N N . ASN A 1 99 ? 9.832 8.978 -14.787 1.00 48.75 99 ASN A N 1
ATOM 764 C CA . ASN A 1 99 ? 10.362 7.594 -14.756 1.00 48.75 99 ASN A CA 1
ATOM 765 C C . ASN A 1 99 ? 10.095 6.840 -13.432 1.00 48.75 99 ASN A C 1
ATOM 767 O O . ASN A 1 99 ? 11.021 6.474 -12.703 1.00 48.75 99 ASN A O 1
ATOM 771 N N . HIS A 1 100 ? 8.821 6.727 -13.051 1.00 63.78 100 HIS A N 1
ATOM 772 C CA . HIS A 1 100 ? 8.483 6.246 -11.722 1.00 63.78 100 HIS A CA 1
ATOM 773 C C . HIS A 1 100 ? 8.656 4.729 -11.687 1.00 63.78 100 HIS A C 1
ATOM 775 O O . HIS A 1 100 ? 8.005 3.993 -12.427 1.00 63.78 100 HIS A O 1
ATOM 781 N N . SER A 1 101 ? 9.513 4.247 -10.787 1.00 79.19 101 SER A N 1
ATOM 782 C CA . SER A 1 101 ? 9.649 2.817 -10.489 1.00 79.19 101 SER A CA 1
ATOM 783 C C . SER A 1 101 ? 8.327 2.191 -10.025 1.00 79.19 101 SER A C 1
ATOM 785 O O . SER A 1 101 ? 8.177 0.970 -10.074 1.00 79.19 101 SER A O 1
ATOM 787 N N . TYR A 1 102 ? 7.351 3.015 -9.623 1.00 88.50 102 TYR A N 1
ATOM 788 C CA . TYR A 1 102 ? 6.019 2.605 -9.209 1.00 88.50 102 TYR A CA 1
ATOM 789 C C . TYR A 1 102 ? 4.911 3.543 -9.717 1.00 88.50 102 TYR A C 1
ATOM 791 O O . TYR A 1 102 ? 5.141 4.690 -10.078 1.00 88.50 102 TYR A O 1
ATOM 799 N N . THR A 1 103 ? 3.674 3.072 -9.674 1.00 91.62 103 THR A N 1
ATOM 800 C CA . THR A 1 103 ? 2.451 3.851 -9.897 1.00 91.62 103 THR A CA 1
ATOM 801 C C . THR A 1 103 ? 1.430 3.506 -8.815 1.00 91.62 103 THR A C 1
ATOM 803 O O . THR A 1 103 ? 1.538 2.472 -8.152 1.00 91.62 103 THR A O 1
ATOM 806 N N . LEU A 1 104 ? 0.437 4.365 -8.594 1.00 91.44 104 LEU A N 1
ATOM 807 C CA . LEU A 1 104 ? -0.692 4.027 -7.727 1.00 91.44 104 LEU A CA 1
ATOM 808 C C . LEU A 1 104 ? -1.768 3.329 -8.554 1.00 91.44 104 LEU A C 1
ATOM 810 O O . LEU A 1 104 ? -2.068 3.747 -9.672 1.00 91.44 104 LEU A O 1
ATOM 814 N N . LEU A 1 105 ? -2.358 2.271 -8.003 1.00 89.56 105 LEU A N 1
ATOM 815 C CA . LEU A 1 105 ? -3.513 1.639 -8.623 1.00 89.56 105 LEU A CA 1
ATOM 816 C C . LEU A 1 105 ? -4.673 2.662 -8.663 1.00 89.56 105 LEU A C 1
ATOM 818 O O . LEU A 1 105 ? -4.892 3.370 -7.675 1.00 89.56 105 LEU A O 1
ATOM 822 N N . PRO A 1 106 ? -5.415 2.786 -9.776 1.00 86.50 106 PRO A N 1
ATOM 823 C CA . PRO A 1 106 ? -6.575 3.668 -9.832 1.00 86.50 106 PRO A CA 1
ATOM 824 C C . PRO A 1 106 ? -7.630 3.274 -8.793 1.00 86.50 106 PRO A C 1
ATOM 826 O O . PRO A 1 106 ? -7.859 2.092 -8.547 1.00 86.50 106 PRO A O 1
ATOM 829 N N . HIS A 1 107 ? -8.327 4.256 -8.216 1.00 83.12 107 HIS A N 1
ATOM 830 C CA . HIS A 1 107 ? -9.321 3.997 -7.164 1.00 83.12 107 HIS A CA 1
ATOM 831 C C . HIS A 1 107 ? -10.428 3.018 -7.597 1.00 83.12 107 HIS A C 1
ATOM 833 O O . HIS A 1 107 ? -10.886 2.217 -6.787 1.00 83.12 107 HIS A O 1
ATOM 839 N N . HIS A 1 108 ? -10.839 3.039 -8.871 1.00 81.12 108 HIS A N 1
ATOM 840 C CA . HIS A 1 108 ? -11.870 2.131 -9.394 1.00 81.12 108 HIS A CA 1
ATOM 841 C C . HIS A 1 108 ? -11.422 0.660 -9.439 1.00 81.12 108 HIS A C 1
ATOM 843 O O . HIS A 1 108 ? -12.260 -0.236 -9.500 1.00 81.12 108 HIS A O 1
ATOM 849 N N . ASP A 1 109 ? -10.115 0.400 -9.359 1.00 81.75 109 ASP A N 1
ATOM 850 C CA . ASP A 1 109 ? -9.535 -0.943 -9.353 1.00 81.75 109 ASP A CA 1
ATOM 851 C C . ASP A 1 109 ? -9.272 -1.490 -7.939 1.00 81.75 109 ASP A C 1
ATOM 853 O O . ASP A 1 109 ? -8.886 -2.651 -7.797 1.00 81.75 109 ASP A O 1
ATOM 857 N N . PHE A 1 110 ? -9.503 -0.704 -6.878 1.00 80.00 110 PHE A N 1
ATOM 858 C CA . PHE A 1 110 ? -9.246 -1.130 -5.492 1.00 80.00 110 PHE A CA 1
ATOM 859 C C . PHE A 1 110 ? -10.100 -2.326 -5.050 1.00 80.00 110 PHE A C 1
ATOM 861 O O . PHE A 1 110 ? -9.664 -3.119 -4.219 1.00 80.00 110 PHE A O 1
ATOM 868 N N . ASN A 1 111 ? -11.295 -2.484 -5.624 1.00 66.88 111 ASN A N 1
ATOM 869 C CA . ASN A 1 111 ? -12.303 -3.443 -5.162 1.00 66.88 111 ASN A CA 1
ATOM 870 C C . ASN A 1 111 ? -12.082 -4.887 -5.641 1.00 66.88 111 ASN A C 1
ATOM 872 O O . ASN A 1 111 ? -12.884 -5.766 -5.324 1.00 66.88 111 ASN A O 1
ATOM 876 N N . LYS A 1 112 ? -11.014 -5.167 -6.397 1.00 67.12 112 LYS A N 1
ATOM 877 C CA . LYS A 1 112 ? -10.650 -6.545 -6.755 1.00 67.12 112 LYS A CA 1
ATOM 878 C C . LYS A 1 112 ? -10.074 -7.226 -5.511 1.00 67.12 112 LYS A C 1
ATOM 880 O O . LYS A 1 112 ? -8.884 -7.111 -5.230 1.00 67.12 112 LYS A O 1
ATOM 885 N N . MET A 1 113 ? -10.945 -7.861 -4.728 1.00 63.69 113 MET A N 1
ATOM 886 C CA . MET A 1 113 ? -10.605 -8.528 -3.470 1.00 63.69 113 MET A CA 1
ATOM 887 C C . MET A 1 113 ? -9.647 -9.698 -3.721 1.00 63.69 113 MET A C 1
ATOM 889 O O . MET A 1 113 ? -9.936 -10.586 -4.522 1.00 63.69 113 MET A O 1
ATOM 893 N N . VAL A 1 114 ? -8.513 -9.713 -3.018 1.00 63.59 114 VAL A N 1
ATOM 894 C CA . VAL A 1 114 ? -7.633 -10.885 -2.957 1.00 63.59 114 VAL A CA 1
ATOM 895 C C . VAL A 1 114 ? -8.151 -11.773 -1.832 1.00 63.59 114 VAL A C 1
ATOM 897 O O . VAL A 1 114 ? -8.048 -11.421 -0.656 1.00 63.59 114 VAL A O 1
ATOM 900 N N . LEU A 1 115 ? -8.753 -12.905 -2.196 1.00 59.75 115 LEU A N 1
ATOM 901 C CA . LEU A 1 115 ? -9.153 -13.918 -1.226 1.00 59.75 115 LEU A CA 1
ATOM 902 C C . LEU A 1 115 ? -7.899 -14.628 -0.695 1.00 59.75 115 LEU A C 1
ATOM 904 O O . LEU A 1 115 ? -6.980 -14.892 -1.476 1.00 59.75 115 LEU A O 1
ATOM 908 N N . PRO A 1 116 ? -7.833 -14.955 0.607 1.00 57.91 116 PRO A N 1
ATOM 909 C CA . PRO A 1 116 ? -6.812 -15.862 1.107 1.00 57.91 116 PRO A CA 1
ATOM 910 C C . PRO A 1 116 ? -6.886 -17.170 0.317 1.00 57.91 116 PRO A C 1
ATOM 912 O O . PRO A 1 116 ? -7.978 -17.715 0.141 1.00 57.91 116 PRO A O 1
ATOM 915 N N . ASN A 1 117 ? -5.743 -17.691 -0.134 1.00 61.53 117 ASN A N 1
ATOM 916 C CA . ASN A 1 117 ? -5.685 -19.085 -0.564 1.00 61.53 117 ASN A CA 1
ATOM 917 C C . ASN A 1 117 ? -6.199 -19.918 0.612 1.00 61.53 117 ASN A C 1
ATOM 919 O O . ASN A 1 117 ? -5.755 -19.700 1.741 1.00 61.53 117 ASN A O 1
ATOM 923 N N . SER A 1 118 ? -7.193 -20.767 0.354 1.00 50.62 118 SER A N 1
ATOM 924 C CA . SER A 1 118 ? -7.886 -21.579 1.351 1.00 50.62 118 SER A CA 1
ATOM 925 C C . SER A 1 118 ? -6.934 -22.047 2.453 1.00 50.62 118 SER A C 1
ATOM 927 O O . SER A 1 118 ? -5.962 -22.745 2.171 1.00 50.62 118 SER A O 1
ATOM 929 N N . MET A 1 119 ? -7.230 -21.699 3.710 1.00 49.69 119 MET A N 1
ATOM 930 C CA . MET A 1 119 ? -6.728 -22.457 4.860 1.00 49.69 119 MET A CA 1
ATOM 931 C C . MET A 1 119 ? -7.449 -23.810 4.868 1.00 49.69 119 MET A C 1
ATOM 933 O O . MET A 1 119 ? -8.302 -24.085 5.703 1.00 49.69 119 MET A O 1
ATOM 937 N N . SER A 1 120 ? -7.183 -24.628 3.857 1.00 46.00 120 SER A N 1
ATOM 938 C CA . SER A 1 120 ? -7.376 -26.065 3.922 1.00 46.00 120 SER A CA 1
ATOM 939 C C . SER A 1 120 ? -6.145 -26.603 4.634 1.00 46.00 120 SER A C 1
ATOM 941 O O . SER A 1 120 ? -5.133 -26.828 3.980 1.00 46.00 120 SER A O 1
ATOM 943 N N . ASP A 1 121 ? -6.185 -26.607 5.966 1.00 44.12 121 ASP A N 1
ATOM 944 C CA . ASP A 1 121 ? -5.717 -27.709 6.816 1.00 44.12 121 ASP A CA 1
ATOM 945 C C . ASP A 1 121 ? -5.579 -27.271 8.288 1.00 44.12 121 ASP A C 1
ATOM 947 O O . ASP A 1 121 ? -4.793 -26.380 8.609 1.00 44.12 121 ASP A O 1
ATOM 951 N N . GLN A 1 122 ? -6.327 -28.010 9.123 1.00 35.47 122 GLN A N 1
ATOM 952 C CA . GLN A 1 122 ? -6.169 -28.308 10.562 1.00 35.47 122 GLN A CA 1
ATOM 953 C C . GLN A 1 122 ? -6.534 -27.248 11.610 1.00 35.47 122 GLN A C 1
ATOM 955 O O . GLN A 1 122 ? -5.801 -26.255 11.799 1.00 35.47 122 GLN A O 1
#

Secondary structure (DSSP, 8-state):
-EEEEE-SS-EEES-BS-EEEEE-SSSPPEEESS-BSEEEEE-----TTHHHHHHHTT------SS---HHHHHHTTGGGS-EEE-SS-------S-S--SEEEPPGGGTT---PPP-----

pLDDT: mean 80.2, std 17.35, range [35.47, 95.88]

Sequence (122 aa):
MTVCVAANQLRIGSCVDSLVHSYTPGFPPIVYGDTRSLRLAPHNATYNMMSHHLKRAGIRFDASEGKQPDWFMDNINNFKKPITFAKGDRAESTDVSGNHSYTLLPHHDFNKMVLPNSMSDQ

Radius of gyration: 15.69 Å; chains: 1; bounding box: 37×46×33 Å